Protein AF-A0A6I6ABL3-F1 (afdb_monomer_lite)

Organism: NCBI:txid2608982

Radius of gyration: 15.54 Å; chains: 1; bounding box: 43×33×30 Å

Structure (mmCIF, N/CA/C/O backbone):
data_AF-A0A6I6ABL3-F1
#
_entry.id   AF-A0A6I6ABL3-F1
#
loop_
_atom_site.group_PDB
_atom_site.id
_atom_site.type_symbol
_atom_site.label_atom_id
_atom_site.label_alt_id
_atom_site.label_comp_id
_atom_site.label_asym_id
_atom_site.label_entity_id
_atom_site.label_seq_id
_atom_site.pdbx_PDB_ins_code
_atom_site.Cartn_x
_atom_site.Cartn_y
_atom_site.Cartn_z
_atom_site.occupancy
_atom_site.B_iso_or_equiv
_atom_site.auth_seq_id
_atom_site.auth_comp_id
_atom_site.auth_asym_id
_atom_site.auth_atom_id
_atom_site.pdbx_PDB_model_num
ATOM 1 N N . MET A 1 1 ?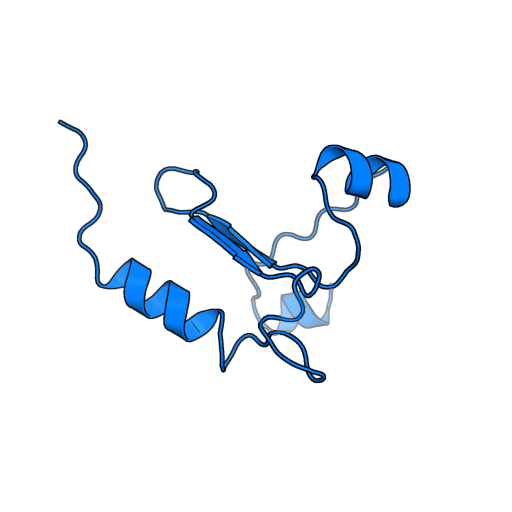 2.011 -20.469 6.115 1.00 64.00 1 MET A N 1
ATOM 2 C CA . MET A 1 1 ? 0.580 -20.603 6.468 1.00 64.00 1 MET A CA 1
ATOM 3 C C . MET A 1 1 ? 0.377 -20.812 7.963 1.00 64.00 1 MET A C 1
ATOM 5 O O . MET A 1 1 ? -0.394 -20.057 8.531 1.00 64.00 1 MET A O 1
ATOM 9 N N . GLU A 1 2 ? 1.103 -21.729 8.618 1.00 79.00 2 GLU A N 1
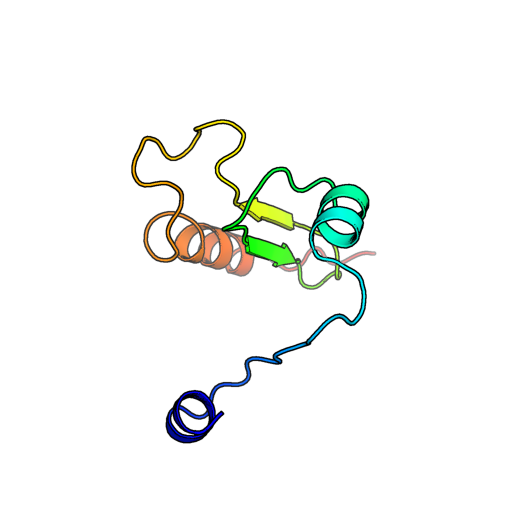ATOM 10 C CA . GLU A 1 2 ? 0.932 -22.025 10.059 1.00 79.00 2 GLU A CA 1
ATOM 11 C C . GLU A 1 2 ? 0.958 -20.793 10.982 1.00 79.00 2 GLU A C 1
ATOM 13 O O . GLU A 1 2 ? 0.112 -20.676 11.864 1.00 79.00 2 GLU A O 1
ATOM 18 N N . PHE A 1 3 ? 1.870 -19.838 10.750 1.00 78.50 3 PHE A N 1
ATOM 19 C CA . PHE A 1 3 ? 1.915 -18.578 11.505 1.00 78.50 3 PHE A CA 1
ATOM 20 C C . PHE A 1 3 ? 0.610 -17.769 11.375 1.00 78.50 3 PHE A C 1
ATOM 22 O O . PHE A 1 3 ? 0.036 -17.356 12.376 1.00 78.50 3 PHE A O 1
ATOM 29 N N . TYR A 1 4 ? 0.091 -17.598 10.156 1.00 74.38 4 TYR A N 1
ATOM 30 C CA . TYR A 1 4 ? -1.148 -16.853 9.902 1.00 74.38 4 TYR A CA 1
ATOM 31 C C . TYR A 1 4 ? -2.372 -17.548 10.496 1.00 74.38 4 TYR A C 1
ATOM 33 O O . TYR A 1 4 ? -3.200 -16.898 11.130 1.00 74.38 4 TYR A O 1
ATOM 41 N N . THR A 1 5 ? -2.446 -18.875 10.361 1.00 78.94 5 THR A N 1
ATOM 42 C CA . THR A 1 5 ? -3.515 -19.686 10.955 1.00 78.94 5 THR A CA 1
ATOM 43 C C . THR A 1 5 ? -3.511 -19.575 12.478 1.00 78.94 5 THR A C 1
ATOM 45 O O . THR A 1 5 ? -4.562 -19.365 13.075 1.00 78.94 5 THR A O 1
ATOM 48 N N . LYS A 1 6 ? -2.334 -19.633 13.117 1.00 87.56 6 LYS A N 1
ATOM 49 C CA . LYS A 1 6 ? -2.193 -19.463 14.572 1.00 87.56 6 LYS A CA 1
ATOM 50 C C . LYS A 1 6 ? -2.699 -18.101 15.061 1.00 87.56 6 LYS A C 1
ATOM 52 O O . LYS A 1 6 ? -3.216 -18.011 16.169 1.00 87.56 6 LYS A O 1
ATOM 57 N N . HIS A 1 7 ? -2.537 -17.057 14.253 1.00 83.06 7 HIS A N 1
ATOM 58 C CA . HIS A 1 7 ? -2.941 -15.692 14.588 1.00 83.06 7 HIS A CA 1
ATOM 59 C C . HIS A 1 7 ? -4.337 -15.310 14.072 1.00 83.06 7 HIS A C 1
ATOM 61 O O . HIS A 1 7 ? -4.702 -14.143 14.160 1.00 83.06 7 HIS A O 1
ATOM 67 N N . ASN A 1 8 ? -5.111 -16.274 13.554 1.00 83.19 8 ASN A N 1
ATOM 68 C CA . ASN A 1 8 ? -6.432 -16.051 12.958 1.00 83.19 8 ASN A CA 1
ATOM 69 C C . ASN A 1 8 ? -6.433 -14.895 11.939 1.00 83.19 8 ASN A C 1
ATOM 71 O O . ASN A 1 8 ? -7.345 -14.072 11.907 1.00 83.19 8 ASN A O 1
ATOM 75 N N . ALA A 1 9 ? -5.357 -14.801 11.155 1.00 81.00 9 ALA A N 1
ATOM 76 C CA . ALA A 1 9 ? -5.155 -13.699 10.232 1.00 81.00 9 ALA A CA 1
ATOM 77 C C . ALA A 1 9 ? -6.106 -13.827 9.035 1.00 81.00 9 ALA A C 1
ATOM 79 O O . ALA A 1 9 ? -6.067 -14.820 8.310 1.00 81.00 9 ALA A O 1
ATOM 80 N N . GLU A 1 10 ? -6.884 -12.781 8.769 1.00 85.38 10 GLU A N 1
ATOM 81 C CA . GLU A 1 10 ? -7.762 -12.671 7.590 1.00 85.38 10 GLU A CA 1
ATOM 82 C C . GLU A 1 10 ? -6.995 -12.225 6.327 1.00 85.38 10 GLU A C 1
ATOM 84 O O . GLU A 1 10 ? -7.563 -11.733 5.354 1.00 85.38 10 GLU A O 1
ATOM 89 N N . ILE A 1 11 ? -5.668 -12.384 6.336 1.00 84.31 11 ILE A N 1
ATOM 90 C CA . ILE A 1 11 ? -4.779 -11.930 5.267 1.00 84.31 11 ILE A CA 1
ATOM 91 C C . ILE A 1 11 ? -4.832 -12.929 4.111 1.00 84.31 11 ILE A C 1
ATOM 93 O O . ILE A 1 11 ? -4.337 -14.057 4.207 1.00 84.31 11 ILE A O 1
ATOM 97 N N . ILE A 1 12 ? -5.373 -12.482 2.982 1.00 86.56 12 ILE A N 1
ATOM 98 C CA . ILE A 1 12 ? -5.362 -13.246 1.737 1.00 86.56 12 ILE A CA 1
ATOM 99 C C . ILE A 1 12 ? -3.979 -13.108 1.097 1.00 86.56 12 ILE A C 1
ATOM 101 O O . ILE A 1 12 ? -3.564 -12.020 0.706 1.00 86.56 12 ILE A O 1
ATOM 105 N N . ASN A 1 13 ? -3.265 -14.227 0.975 1.00 86.75 13 ASN A N 1
ATOM 106 C CA . ASN A 1 13 ? -1.995 -14.288 0.259 1.00 86.75 13 ASN A CA 1
ATOM 107 C C . ASN A 1 13 ? -2.251 -14.783 -1.166 1.00 86.75 13 ASN A C 1
ATOM 109 O O . ASN A 1 13 ? -2.818 -15.859 -1.355 1.00 86.75 13 ASN A O 1
ATOM 113 N N . ILE A 1 14 ? -1.818 -14.010 -2.158 1.00 88.88 14 ILE A N 1
ATOM 114 C CA . ILE A 1 14 ? -1.978 -14.330 -3.579 1.00 88.88 14 ILE A CA 1
ATOM 115 C C . ILE A 1 14 ? -0.586 -14.497 -4.182 1.00 88.88 14 ILE A C 1
ATOM 117 O O . ILE A 1 14 ? 0.277 -13.642 -3.994 1.00 88.88 14 ILE A O 1
ATOM 121 N N . ILE A 1 15 ? -0.367 -15.593 -4.910 1.00 90.81 15 ILE A N 1
ATOM 122 C CA . ILE A 1 15 ? 0.870 -15.831 -5.660 1.00 90.81 15 ILE A CA 1
ATOM 123 C C . ILE A 1 15 ? 0.574 -15.594 -7.138 1.00 90.81 15 ILE A C 1
ATOM 125 O O . ILE A 1 15 ? -0.298 -16.244 -7.713 1.00 90.81 15 ILE A O 1
ATOM 129 N N . SER A 1 16 ? 1.302 -14.662 -7.747 1.00 91.94 16 SER A N 1
ATOM 130 C CA . SER A 1 16 ? 1.237 -14.416 -9.185 1.00 91.94 16 SER A CA 1
ATOM 131 C C . SER A 1 16 ? 2.143 -15.395 -9.931 1.00 91.94 16 SER A C 1
ATOM 133 O O . SER A 1 16 ? 3.271 -15.640 -9.511 1.00 91.94 16 SER A O 1
ATOM 135 N N . SER A 1 17 ? 1.672 -15.925 -11.061 1.00 96.31 17 SER A N 1
ATOM 136 C CA . SER A 1 17 ? 2.518 -16.636 -12.031 1.00 96.31 17 SER A CA 1
ATOM 137 C C . SER A 1 17 ? 3.195 -15.692 -13.031 1.00 96.31 17 SER A C 1
ATOM 139 O O . SER A 1 17 ? 3.968 -16.144 -13.870 1.00 96.31 17 SER A O 1
ATOM 141 N N . THR A 1 18 ? 2.864 -14.398 -12.989 1.00 96.69 18 THR A N 1
ATOM 142 C CA . THR A 1 18 ? 3.540 -13.370 -13.789 1.00 96.69 18 THR A CA 1
ATOM 143 C C . THR A 1 18 ? 4.905 -13.086 -13.155 1.00 96.69 18 THR A C 1
ATOM 145 O O . THR A 1 18 ? 4.936 -12.924 -11.931 1.00 96.69 18 THR A O 1
ATOM 148 N N . PRO A 1 19 ? 6.001 -13.011 -13.936 1.00 96.25 19 PRO A N 1
ATOM 149 C CA . PRO A 1 19 ? 7.301 -12.578 -13.433 1.00 96.25 19 PRO A CA 1
ATOM 150 C C . PRO A 1 19 ? 7.207 -11.255 -12.670 1.00 96.25 19 PRO A C 1
ATOM 152 O O . PRO A 1 19 ? 6.376 -10.400 -12.979 1.00 96.25 19 PRO A O 1
ATOM 155 N N . ASP A 1 20 ? 8.053 -11.096 -11.659 1.00 93.12 20 ASP A N 1
ATOM 156 C CA . ASP A 1 20 ? 8.045 -9.937 -10.768 1.00 93.12 20 ASP A CA 1
ATOM 157 C C . ASP A 1 20 ? 8.225 -8.616 -11.523 1.00 93.12 20 ASP A C 1
ATOM 159 O O . ASP A 1 20 ? 7.407 -7.718 -11.355 1.00 93.12 20 ASP A O 1
ATOM 163 N N . MET A 1 21 ? 9.215 -8.523 -12.411 1.00 94.50 21 MET A N 1
ATOM 164 C CA . MET A 1 21 ? 9.486 -7.312 -13.195 1.00 94.50 21 MET A CA 1
ATOM 165 C C . MET A 1 21 ? 8.307 -6.929 -14.100 1.00 94.50 21 MET A C 1
ATOM 167 O O . MET A 1 21 ? 7.919 -5.763 -14.132 1.00 94.50 21 MET A O 1
ATOM 171 N N . ASP A 1 22 ? 7.677 -7.908 -14.758 1.00 96.44 22 ASP A N 1
ATOM 172 C CA . ASP A 1 22 ? 6.491 -7.681 -15.595 1.00 96.44 22 ASP A CA 1
ATOM 173 C C . ASP A 1 22 ? 5.294 -7.200 -14.758 1.00 96.44 22 ASP A C 1
ATOM 175 O O . ASP A 1 22 ? 4.466 -6.412 -15.217 1.00 96.44 22 ASP A O 1
ATOM 179 N N . LEU A 1 23 ? 5.155 -7.709 -13.529 1.00 93.88 23 LEU A N 1
ATOM 180 C CA . LEU A 1 23 ? 4.118 -7.266 -12.602 1.00 93.88 23 LEU A CA 1
ATOM 181 C C . LEU A 1 23 ? 4.397 -5.844 -12.110 1.00 93.88 23 LEU A C 1
ATOM 183 O O . LEU A 1 23 ? 3.480 -5.028 -12.105 1.00 93.88 23 LEU A O 1
ATOM 187 N N . TYR A 1 24 ? 5.637 -5.557 -11.714 1.00 93.62 24 TYR A N 1
ATOM 188 C CA . TYR A 1 24 ? 6.078 -4.253 -11.226 1.00 93.62 24 TYR A CA 1
ATOM 189 C C . TYR A 1 24 ? 5.870 -3.162 -12.275 1.00 93.62 24 TYR A C 1
ATOM 191 O O . TYR A 1 24 ? 5.287 -2.130 -11.956 1.00 93.62 24 TYR A O 1
ATOM 199 N N . GLU A 1 25 ? 6.219 -3.427 -13.535 1.00 95.00 25 GLU A N 1
ATOM 200 C CA . GLU A 1 25 ? 5.950 -2.514 -14.648 1.00 95.00 25 GLU A CA 1
ATOM 201 C C . GLU A 1 25 ? 4.443 -2.258 -14.823 1.00 95.00 25 GLU A C 1
ATOM 203 O O . GLU A 1 25 ? 4.013 -1.112 -14.938 1.00 95.00 25 GLU A O 1
ATOM 208 N N . LYS A 1 26 ? 3.608 -3.306 -14.765 1.00 94.69 26 LYS A N 1
ATOM 209 C CA . LYS A 1 26 ? 2.146 -3.177 -14.920 1.00 94.69 26 LYS A CA 1
ATOM 210 C C . LYS A 1 26 ? 1.474 -2.348 -13.830 1.00 94.69 26 LYS A C 1
ATOM 212 O O . LYS A 1 26 ? 0.427 -1.760 -14.094 1.00 94.69 26 LYS A O 1
ATOM 217 N N . ILE A 1 27 ? 2.018 -2.352 -12.616 1.00 92.31 27 ILE A N 1
ATOM 218 C CA . ILE A 1 27 ? 1.471 -1.597 -11.479 1.00 92.31 27 ILE A CA 1
ATOM 219 C C . ILE A 1 27 ? 2.247 -0.303 -11.199 1.00 92.31 27 ILE A C 1
ATOM 221 O O . ILE A 1 27 ? 1.996 0.333 -10.174 1.00 92.31 27 ILE A O 1
ATOM 225 N N . ASP A 1 28 ? 3.164 0.074 -12.097 1.00 92.62 28 ASP A N 1
ATOM 226 C CA . ASP A 1 28 ? 4.035 1.247 -11.981 1.00 92.62 28 ASP A CA 1
ATOM 227 C C . ASP A 1 28 ? 4.765 1.305 -10.627 1.00 92.62 28 ASP A C 1
ATOM 229 O O . ASP A 1 28 ? 4.709 2.300 -9.904 1.00 92.62 28 ASP A O 1
ATOM 233 N N . LEU A 1 29 ? 5.382 0.185 -10.238 1.00 92.88 29 LEU A N 1
ATOM 234 C CA . LEU A 1 29 ? 6.144 0.043 -9.000 1.00 92.88 29 LEU A CA 1
ATOM 235 C C . LEU A 1 29 ? 7.631 -0.111 -9.313 1.00 92.88 29 LEU A C 1
ATOM 237 O O . LEU A 1 29 ? 8.044 -1.091 -9.923 1.00 92.88 29 LEU A O 1
ATOM 241 N N . ALA A 1 30 ? 8.461 0.805 -8.829 1.00 89.56 30 ALA A N 1
ATOM 242 C CA . ALA A 1 30 ? 9.900 0.759 -9.053 1.00 89.56 30 ALA A CA 1
ATOM 243 C C . ALA A 1 30 ? 10.599 -0.285 -8.170 1.00 89.56 30 ALA A C 1
ATOM 245 O O . ALA A 1 30 ? 11.558 -0.922 -8.602 1.00 89.56 30 ALA A O 1
ATOM 246 N N . SER A 1 31 ? 10.164 -0.449 -6.915 1.00 88.88 31 SER A N 1
ATOM 247 C CA . SER A 1 31 ? 10.733 -1.449 -6.002 1.00 88.88 31 SER A CA 1
ATOM 248 C C . SER A 1 31 ? 9.841 -1.748 -4.801 1.00 88.88 31 SER A C 1
ATOM 250 O O . SER A 1 31 ? 9.030 -0.928 -4.379 1.00 88.88 31 SER A O 1
ATOM 252 N N . ILE A 1 32 ? 10.036 -2.928 -4.216 1.00 90.75 32 ILE A N 1
ATOM 253 C CA . ILE A 1 32 ? 9.461 -3.306 -2.921 1.00 90.75 32 ILE A CA 1
ATOM 254 C C . ILE A 1 32 ? 10.332 -2.789 -1.755 1.00 90.75 32 ILE A C 1
ATOM 256 O O . ILE A 1 32 ? 11.545 -2.649 -1.923 1.00 90.75 32 ILE A O 1
ATOM 260 N N . PRO A 1 33 ? 9.766 -2.568 -0.551 1.00 92.62 33 PRO A N 1
ATOM 261 C CA . PRO A 1 33 ? 8.365 -2.773 -0.169 1.00 92.62 33 PRO A CA 1
ATOM 262 C C . PRO A 1 33 ? 7.427 -1.670 -0.682 1.00 92.62 33 PRO A C 1
ATOM 264 O O . PRO A 1 33 ? 7.829 -0.519 -0.813 1.00 92.62 33 PRO A O 1
ATOM 267 N N . ALA A 1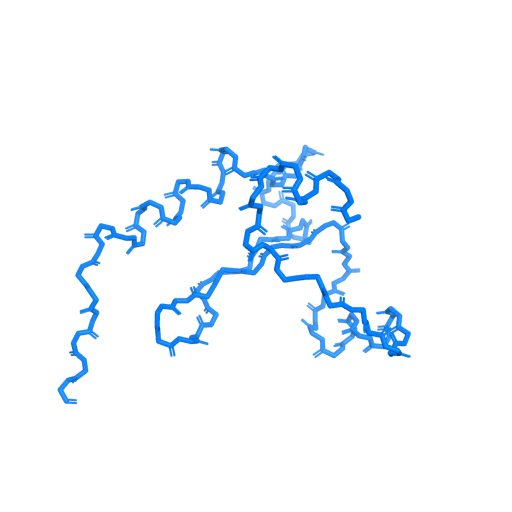 34 ? 6.155 -2.026 -0.892 1.00 94.12 34 ALA A N 1
ATOM 268 C CA . ALA A 1 34 ? 5.066 -1.083 -1.133 1.00 94.12 34 ALA A CA 1
ATOM 269 C C . ALA A 1 34 ? 3.769 -1.556 -0.461 1.00 94.12 34 ALA A C 1
ATOM 271 O O . ALA A 1 34 ? 3.509 -2.757 -0.379 1.00 94.12 34 ALA A O 1
ATOM 272 N N . ALA A 1 35 ? 2.957 -0.612 0.009 1.00 95.50 35 ALA A N 1
ATOM 273 C CA . ALA A 1 35 ? 1.643 -0.866 0.588 1.00 95.50 35 ALA A CA 1
ATOM 274 C C . ALA A 1 35 ? 0.584 0.004 -0.096 1.00 95.50 35 ALA A C 1
ATOM 276 O O . ALA A 1 35 ? 0.745 1.215 -0.236 1.00 95.50 35 ALA A O 1
ATOM 277 N N . TYR A 1 36 ? -0.515 -0.619 -0.509 1.00 95.44 36 TYR A N 1
ATOM 278 C CA . TYR A 1 36 ? -1.620 0.042 -1.195 1.00 95.44 36 TYR A CA 1
ATOM 279 C C . TYR A 1 36 ? -2.837 0.042 -0.271 1.00 95.44 36 TYR A C 1
ATOM 281 O O . TYR A 1 36 ? -3.276 -1.019 0.169 1.00 95.44 36 TYR A O 1
ATOM 289 N N . VAL A 1 37 ? -3.373 1.223 0.028 1.00 95.75 37 VAL A N 1
ATOM 290 C CA . VAL A 1 37 ? -4.574 1.402 0.850 1.00 95.75 37 VAL A CA 1
ATOM 291 C C . VAL A 1 37 ? -5.729 1.789 -0.059 1.00 95.75 37 VAL A C 1
ATOM 293 O O . VAL A 1 37 ? -5.678 2.818 -0.736 1.00 95.75 37 VAL A O 1
ATOM 296 N N . TYR A 1 38 ? -6.770 0.960 -0.064 1.00 94.00 38 TYR A N 1
ATOM 297 C CA . TYR A 1 38 ? -7.991 1.183 -0.831 1.00 94.00 38 TYR A CA 1
ATOM 298 C C . TYR A 1 38 ? -9.121 1.651 0.086 1.00 94.00 38 TYR A C 1
ATOM 300 O O . TYR A 1 38 ? -9.256 1.171 1.213 1.00 94.00 38 TYR A O 1
ATOM 308 N N . GLY A 1 39 ? -9.922 2.593 -0.406 1.00 91.56 39 GLY A N 1
ATOM 309 C CA . GLY A 1 39 ? -11.126 3.069 0.262 1.00 91.56 39 GLY A CA 1
ATOM 310 C C . GLY A 1 39 ? -12.276 2.057 0.205 1.00 91.56 39 GLY A C 1
ATOM 311 O O . GLY A 1 39 ? -12.237 1.113 -0.590 1.00 91.56 39 GLY A O 1
ATOM 312 N N . PRO A 1 40 ? -13.346 2.264 0.995 1.00 87.19 40 PRO A N 1
ATOM 313 C CA . PRO A 1 40 ? -14.549 1.429 0.940 1.00 87.19 40 PRO A CA 1
ATOM 314 C C . PRO A 1 40 ? -15.265 1.496 -0.420 1.00 87.19 40 PRO A C 1
ATOM 316 O O . PRO A 1 40 ? -16.055 0.614 -0.742 1.00 87.19 40 PRO A O 1
ATOM 319 N N . ASP A 1 41 ? -14.975 2.511 -1.240 1.00 88.56 41 ASP A N 1
ATOM 320 C CA . ASP A 1 41 ? -15.466 2.629 -2.614 1.00 88.56 41 ASP A CA 1
ATOM 321 C C . ASP A 1 41 ? -14.649 1.811 -3.635 1.00 88.56 41 ASP A C 1
ATOM 323 O O . ASP A 1 41 ? -14.923 1.869 -4.835 1.00 88.56 41 ASP A O 1
ATOM 327 N N . GLY A 1 42 ? -13.644 1.063 -3.165 1.00 89.94 42 GLY A N 1
ATOM 328 C CA . GLY A 1 42 ? -12.754 0.240 -3.978 1.00 89.94 42 GLY A CA 1
ATOM 329 C C . GLY A 1 42 ? -11.671 1.023 -4.721 1.00 89.94 42 GLY A C 1
ATOM 330 O O . GLY A 1 42 ? -10.919 0.423 -5.488 1.00 89.94 42 GLY A O 1
ATOM 331 N N . LYS A 1 43 ? -11.559 2.344 -4.526 1.00 94.25 43 LYS A N 1
ATOM 332 C CA . LYS A 1 43 ? -10.519 3.152 -5.174 1.00 94.25 43 LYS A CA 1
ATOM 333 C C . LYS A 1 43 ? -9.241 3.181 -4.353 1.00 94.25 43 LYS A C 1
ATOM 335 O O . LYS A 1 43 ? -9.266 3.112 -3.127 1.00 94.25 43 LYS A O 1
ATOM 340 N N . LEU A 1 44 ? -8.109 3.319 -5.041 1.00 94.81 44 LEU A N 1
ATOM 341 C CA . LEU A 1 44 ? -6.818 3.522 -4.394 1.00 94.81 44 LEU A CA 1
ATOM 342 C C . LEU A 1 44 ? -6.820 4.884 -3.689 1.00 94.81 44 LEU A C 1
ATOM 344 O O . LEU A 1 44 ? -6.832 5.922 -4.347 1.00 94.81 44 LEU A O 1
ATOM 348 N N . ALA A 1 45 ? -6.808 4.867 -2.360 1.00 95.88 45 ALA A N 1
ATOM 349 C CA . ALA A 1 45 ? -6.769 6.072 -1.542 1.00 95.88 45 ALA A CA 1
ATOM 350 C C . ALA A 1 45 ? -5.328 6.577 -1.394 1.00 95.88 45 ALA A C 1
ATOM 352 O O . ALA A 1 45 ? -5.061 7.773 -1.526 1.00 95.88 45 ALA A O 1
ATOM 353 N N . LYS A 1 46 ? -4.378 5.657 -1.167 1.00 95.25 46 LYS A N 1
ATOM 354 C CA . LYS A 1 46 ? -2.951 5.983 -1.073 1.00 95.25 46 LYS A CA 1
ATOM 355 C C . LYS A 1 46 ? -2.052 4.787 -1.373 1.00 95.25 46 LYS A C 1
ATOM 357 O O . LYS A 1 46 ? -2.343 3.662 -0.973 1.00 95.25 46 LYS A O 1
ATOM 362 N N . ARG A 1 47 ? -0.918 5.060 -2.021 1.00 95.12 47 ARG A N 1
ATOM 363 C CA . ARG A 1 47 ? 0.229 4.153 -2.140 1.00 95.12 47 ARG A CA 1
ATOM 364 C C . ARG A 1 47 ? 1.348 4.646 -1.225 1.00 95.12 47 ARG A C 1
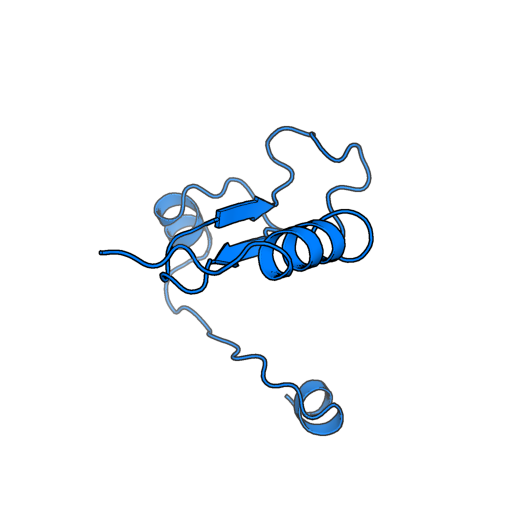ATOM 366 O O . ARG A 1 47 ? 1.672 5.831 -1.228 1.00 95.12 47 ARG A O 1
ATOM 373 N N . PHE A 1 48 ? 1.902 3.741 -0.430 1.00 95.69 48 PHE A N 1
ATOM 374 C CA . PHE A 1 48 ? 3.107 3.945 0.362 1.00 95.69 48 PHE A CA 1
ATOM 375 C C . PHE A 1 48 ? 4.231 3.153 -0.299 1.00 95.69 48 PHE A C 1
ATOM 377 O O . PHE A 1 48 ? 4.171 1.927 -0.360 1.00 95.69 48 PHE A O 1
ATOM 384 N N . ASP A 1 49 ? 5.232 3.858 -0.806 1.00 93.44 49 ASP A N 1
ATOM 385 C CA . ASP A 1 49 ? 6.448 3.312 -1.402 1.00 93.44 49 ASP A CA 1
ATOM 386 C C . ASP A 1 49 ? 7.634 4.212 -1.014 1.00 93.44 49 ASP A C 1
ATOM 388 O O . ASP A 1 49 ? 7.453 5.254 -0.385 1.00 93.44 49 ASP A O 1
ATOM 392 N N . ASN A 1 50 ? 8.860 3.810 -1.340 1.00 87.00 50 ASN A N 1
ATOM 393 C CA . ASN A 1 50 ? 10.055 4.601 -1.025 1.00 87.00 50 ASN A CA 1
ATOM 394 C C . ASN A 1 50 ? 10.671 5.271 -2.262 1.00 87.00 50 ASN A C 1
ATOM 396 O O . ASN A 1 50 ? 11.828 5.687 -2.218 1.00 87.00 50 ASN A O 1
ATOM 400 N N . GLU A 1 51 ? 9.918 5.408 -3.357 1.00 86.25 51 GLU A N 1
ATOM 401 C CA . GLU A 1 51 ? 10.439 5.925 -4.631 1.00 86.25 51 GLU A CA 1
ATOM 402 C C . GLU A 1 51 ? 10.853 7.391 -4.518 1.00 86.25 51 GLU A C 1
ATOM 404 O O . GLU A 1 51 ? 11.910 7.800 -4.995 1.00 86.25 51 GLU A O 1
ATOM 409 N N . LYS A 1 52 ? 10.033 8.181 -3.822 1.00 83.19 52 LYS A N 1
ATOM 410 C CA . LYS A 1 52 ? 10.227 9.627 -3.659 1.00 83.19 52 LYS A CA 1
ATOM 411 C C . LYS A 1 52 ? 11.049 10.007 -2.424 1.00 83.19 52 LYS A C 1
ATOM 413 O O . LYS A 1 52 ? 11.176 11.188 -2.121 1.00 83.19 52 LYS A O 1
ATOM 418 N N . GLN A 1 53 ? 11.597 9.025 -1.697 1.00 82.31 53 GLN A N 1
ATOM 419 C CA . GLN A 1 53 ? 12.337 9.213 -0.435 1.00 82.31 53 GLN A CA 1
ATOM 420 C C . GLN A 1 53 ? 11.582 10.023 0.644 1.00 82.31 53 GLN A C 1
ATOM 422 O O . GLN A 1 53 ? 12.192 10.560 1.568 1.00 82.31 53 GLN A O 1
ATOM 427 N N . GLU A 1 54 ? 10.248 10.072 0.573 1.00 87.56 54 GLU A N 1
ATOM 428 C CA . GLU A 1 54 ? 9.382 10.861 1.468 1.00 87.56 54 GLU A CA 1
ATOM 429 C C . GLU A 1 54 ? 9.433 10.390 2.933 1.00 87.56 54 GLU A C 1
ATOM 431 O O . GLU A 1 54 ? 9.096 11.141 3.845 1.00 87.56 54 GLU A O 1
ATOM 436 N N . TYR A 1 55 ? 9.907 9.164 3.163 1.00 89.12 55 TYR A N 1
ATOM 437 C CA . TYR A 1 55 ? 9.981 8.519 4.477 1.00 89.12 55 TYR A CA 1
ATOM 438 C C . TYR A 1 55 ? 11.417 8.412 5.023 1.00 89.12 55 TYR A C 1
ATOM 440 O O . TYR A 1 55 ? 11.683 7.704 5.995 1.00 89.12 55 TYR A O 1
ATOM 448 N N . GLY A 1 56 ? 12.368 9.116 4.401 1.00 87.75 56 GLY A N 1
ATOM 449 C CA . GLY A 1 56 ? 13.773 9.095 4.797 1.00 87.75 56 GLY A CA 1
ATOM 450 C C . GLY A 1 56 ? 14.438 7.727 4.616 1.00 87.75 56 GLY A C 1
ATOM 451 O O . GLY A 1 56 ? 13.952 6.855 3.900 1.00 87.75 56 GLY A O 1
ATOM 452 N N . LYS A 1 57 ? 15.593 7.538 5.267 1.00 85.81 57 LYS A N 1
ATOM 453 C CA . LYS A 1 57 ? 16.419 6.326 5.105 1.00 85.81 57 LYS A CA 1
ATOM 454 C C . LYS A 1 57 ? 15.765 5.049 5.633 1.00 85.81 57 LYS A C 1
ATOM 456 O O . LYS A 1 57 ? 16.110 3.971 5.168 1.00 85.81 57 LYS A O 1
ATOM 461 N N . GLU A 1 58 ? 14.884 5.173 6.622 1.00 88.06 58 GLU A N 1
ATOM 462 C CA . GLU A 1 58 ? 14.194 4.026 7.226 1.00 88.06 58 GLU A CA 1
ATOM 463 C C . GLU A 1 58 ? 13.025 3.534 6.364 1.00 88.06 58 GLU A C 1
ATOM 465 O O . GLU A 1 58 ? 12.586 2.398 6.527 1.00 88.06 58 GLU A O 1
ATOM 470 N N . GLY A 1 59 ? 12.548 4.364 5.432 1.00 92.06 59 GLY A N 1
ATOM 471 C CA . GLY A 1 59 ? 11.359 4.083 4.644 1.00 92.06 59 GLY A CA 1
ATOM 472 C C . GLY A 1 59 ? 10.064 4.179 5.457 1.00 92.06 59 GLY A C 1
ATOM 473 O O . GLY A 1 59 ? 10.056 4.502 6.650 1.00 92.06 59 GLY A O 1
ATOM 474 N N . PHE A 1 60 ? 8.932 3.937 4.795 1.00 95.00 60 PHE A N 1
ATOM 475 C CA . PHE A 1 60 ? 7.642 3.927 5.480 1.00 95.00 60 PHE A CA 1
ATOM 476 C C . PHE A 1 60 ? 7.514 2.727 6.433 1.00 95.00 60 PHE A C 1
ATOM 478 O O . PHE A 1 60 ? 8.138 1.680 6.270 1.00 95.00 60 PHE A O 1
ATOM 485 N N . THR A 1 61 ? 6.630 2.865 7.416 1.00 95.31 61 THR A N 1
ATOM 486 C CA . THR A 1 61 ? 6.301 1.830 8.404 1.00 95.31 61 THR A CA 1
ATOM 487 C C . THR A 1 61 ? 4.815 1.882 8.726 1.00 95.31 61 THR A C 1
ATOM 489 O O . THR A 1 61 ? 4.178 2.930 8.567 1.00 95.31 61 THR A O 1
ATOM 492 N N . TYR A 1 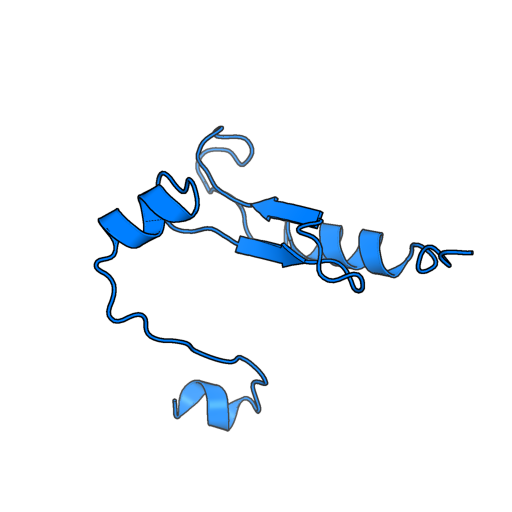62 ? 4.265 0.766 9.209 1.00 94.25 62 TYR A N 1
ATOM 493 C CA . TYR A 1 62 ? 2.856 0.696 9.587 1.00 94.25 62 TYR A CA 1
ATOM 494 C C . TYR A 1 62 ? 2.517 1.679 10.711 1.00 94.25 62 TYR A C 1
ATOM 496 O O . TYR A 1 62 ? 1.641 2.519 10.522 1.00 94.25 62 TYR A O 1
ATOM 504 N N . ASP A 1 63 ? 3.267 1.648 11.814 1.00 96.62 63 ASP A N 1
ATOM 505 C CA . ASP A 1 63 ? 2.971 2.444 13.012 1.00 96.62 63 ASP A CA 1
ATOM 506 C C . ASP A 1 63 ? 3.055 3.955 12.777 1.00 96.62 63 ASP A C 1
ATOM 508 O O . ASP A 1 63 ? 2.234 4.713 13.287 1.00 96.62 63 ASP A O 1
ATOM 512 N N . LYS A 1 64 ? 4.054 4.410 12.009 1.00 96.06 64 LYS A N 1
ATOM 513 C CA . LYS A 1 64 ? 4.296 5.848 11.818 1.00 96.06 64 LYS A CA 1
ATOM 514 C C . LYS A 1 64 ? 3.462 6.446 10.684 1.00 96.06 64 LYS A C 1
ATOM 516 O O . LYS A 1 64 ? 3.215 7.648 10.704 1.00 96.06 64 LYS A O 1
ATOM 521 N N . HIS A 1 65 ? 3.073 5.649 9.685 1.00 95.94 65 HIS A N 1
ATOM 522 C CA . HIS A 1 65 ? 2.568 6.192 8.418 1.00 95.94 65 HIS A CA 1
ATOM 523 C C . HIS A 1 65 ? 1.244 5.578 7.959 1.00 95.94 65 HIS A C 1
ATOM 525 O O . HIS A 1 65 ? 0.342 6.320 7.574 1.00 95.94 65 HIS A O 1
ATOM 531 N N . ILE A 1 66 ? 1.110 4.248 7.985 1.00 96.38 66 ILE A N 1
ATOM 532 C CA . ILE A 1 66 ? -0.059 3.573 7.398 1.00 96.38 66 ILE A CA 1
ATOM 533 C C . ILE A 1 66 ? -1.236 3.562 8.373 1.00 96.38 66 ILE A C 1
ATOM 535 O O . ILE A 1 66 ? -2.327 3.985 8.001 1.00 96.38 66 ILE A O 1
ATOM 539 N N . ILE A 1 67 ? -1.024 3.114 9.615 1.00 96.19 67 ILE A N 1
ATOM 540 C CA . ILE A 1 67 ? -2.084 3.034 10.631 1.00 96.19 67 ILE A CA 1
ATOM 541 C C . ILE A 1 67 ? -2.685 4.423 10.900 1.00 96.19 67 ILE A C 1
ATOM 543 O O . ILE A 1 67 ? -3.901 4.549 10.765 1.00 96.19 67 ILE A O 1
ATOM 547 N N . PRO A 1 68 ? -1.890 5.492 11.136 1.00 96.94 68 PRO A N 1
ATOM 548 C CA . PRO A 1 68 ? -2.455 6.828 11.323 1.00 96.94 68 PRO A CA 1
ATOM 549 C C . PRO A 1 68 ? -3.274 7.317 10.121 1.00 96.94 68 PRO A C 1
ATOM 551 O O . PRO A 1 68 ? -4.294 7.973 10.298 1.00 96.94 68 PRO A O 1
ATOM 554 N N . TYR A 1 69 ? -2.858 6.987 8.893 1.00 96.06 69 TYR A N 1
ATOM 555 C CA . TYR A 1 69 ? -3.606 7.350 7.688 1.00 96.06 69 TYR A CA 1
ATOM 556 C C . TYR A 1 69 ? -4.958 6.630 7.608 1.00 96.06 69 TYR A C 1
ATOM 558 O O . TYR A 1 69 ? -5.964 7.256 7.284 1.00 96.06 69 TYR A O 1
ATOM 566 N N . ILE A 1 70 ? -4.991 5.332 7.924 1.00 94.69 70 ILE A N 1
ATOM 567 C CA . ILE A 1 70 ? -6.233 4.550 7.952 1.00 94.69 70 ILE A CA 1
ATOM 568 C C . ILE A 1 70 ? -7.163 5.067 9.055 1.00 94.69 70 ILE A C 1
ATOM 570 O O . ILE A 1 70 ? -8.348 5.258 8.796 1.00 94.69 70 ILE A O 1
ATOM 574 N N . ASP A 1 71 ? -6.640 5.356 10.248 1.00 95.12 71 ASP A N 1
ATOM 575 C CA . ASP A 1 71 ? -7.432 5.898 11.357 1.00 95.12 71 ASP A CA 1
ATOM 576 C C . ASP A 1 71 ? -8.082 7.237 10.991 1.00 95.12 71 ASP A C 1
ATOM 578 O O . ASP A 1 71 ? -9.258 7.458 11.277 1.00 95.12 71 ASP A O 1
ATOM 582 N N . GLU A 1 72 ? -7.344 8.130 10.327 1.00 93.75 72 GLU A N 1
ATOM 583 C CA . GLU A 1 72 ? -7.898 9.384 9.808 1.00 93.75 72 GLU A CA 1
ATOM 584 C C . GLU A 1 72 ? -8.954 9.145 8.720 1.00 93.75 72 GLU A C 1
ATOM 586 O O . GLU A 1 72 ? -9.970 9.838 8.693 1.00 93.75 72 GLU A O 1
ATOM 591 N N . MET A 1 73 ? -8.762 8.144 7.857 1.00 91.75 73 MET A N 1
ATOM 592 C CA . MET A 1 73 ? -9.731 7.788 6.817 1.00 91.75 73 MET A CA 1
ATOM 593 C C . MET A 1 73 ? -11.038 7.242 7.410 1.00 91.75 73 MET A C 1
ATOM 595 O O . MET A 1 73 ? -12.115 7.576 6.929 1.00 91.75 73 MET A O 1
ATOM 599 N N . LEU A 1 74 ? -10.965 6.441 8.477 1.00 89.12 74 LEU A N 1
ATOM 600 C CA . LEU A 1 74 ? -12.132 5.845 9.141 1.00 89.12 74 LEU A CA 1
ATOM 601 C C . LEU A 1 74 ? -12.945 6.849 9.970 1.00 89.12 74 LEU A C 1
ATOM 603 O O . LEU A 1 74 ? -14.125 6.617 10.229 1.00 89.12 74 LEU A O 1
ATOM 607 N N . LYS A 1 75 ? -12.336 7.962 10.393 1.00 89.44 75 LYS A N 1
ATOM 608 C CA . LYS A 1 75 ? -13.043 9.063 11.069 1.00 89.44 75 LYS A CA 1
ATOM 609 C C . LYS A 1 75 ? -13.890 9.895 10.108 1.00 89.44 75 LYS A C 1
ATOM 611 O O . LYS A 1 75 ? -14.783 10.612 10.559 1.00 89.44 75 LYS A O 1
ATOM 616 N N . GLN A 1 76 ? -13.604 9.839 8.809 1.00 76.38 76 GLN A N 1
ATOM 617 C CA . GLN A 1 76 ? -14.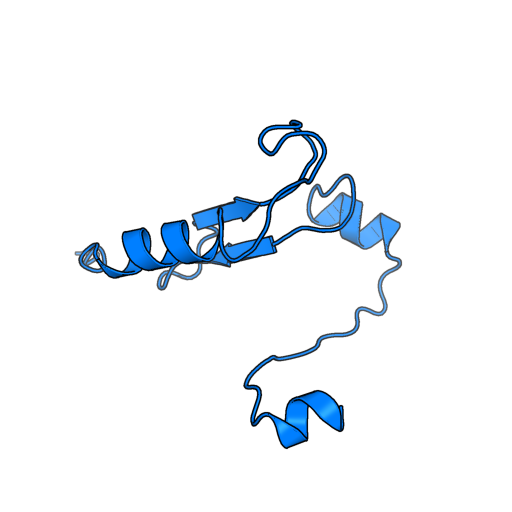380 10.560 7.810 1.00 76.38 76 GLN A CA 1
ATOM 618 C C . GLN A 1 76 ? -15.696 9.808 7.565 1.00 76.38 76 GLN A C 1
ATOM 620 O O . GLN A 1 76 ? -15.679 8.586 7.398 1.00 76.38 76 GLN A O 1
ATOM 625 N N . PRO A 1 77 ? -16.854 10.494 7.561 1.00 63.84 77 PRO A N 1
ATOM 626 C CA . PRO A 1 77 ? -18.098 9.855 7.159 1.00 63.84 77 PRO A CA 1
ATOM 627 C C . PRO A 1 77 ? -17.923 9.321 5.737 1.00 63.84 77 PRO A C 1
ATOM 629 O O . PRO A 1 77 ? -17.416 10.037 4.873 1.00 63.84 77 PRO A O 1
ATOM 632 N N . ALA A 1 78 ? -18.317 8.066 5.499 1.00 60.56 78 ALA A N 1
ATOM 633 C CA . ALA A 1 78 ? -18.313 7.500 4.156 1.00 60.56 78 ALA A CA 1
ATOM 634 C C . ALA A 1 78 ? -19.061 8.469 3.233 1.00 60.56 78 ALA A C 1
ATOM 636 O O . ALA A 1 78 ? -20.236 8.753 3.485 1.00 60.56 78 ALA A O 1
ATOM 637 N N . GLU A 1 79 ? -18.378 9.013 2.219 1.00 56.97 79 GLU A N 1
ATOM 638 C CA . GLU A 1 79 ? -19.017 9.898 1.249 1.00 56.97 79 GLU A CA 1
ATOM 639 C C . GLU A 1 79 ? -20.213 9.149 0.663 1.00 56.97 79 GLU A C 1
ATOM 641 O O . GLU A 1 79 ? -20.084 8.164 -0.070 1.00 56.97 79 GLU A O 1
ATOM 646 N N . SER A 1 80 ? -21.398 9.587 1.078 1.00 47.38 80 SER A N 1
ATOM 647 C CA . SER A 1 80 ? -22.667 9.090 0.584 1.00 47.38 80 SER A CA 1
ATOM 648 C C . SER A 1 80 ? -22.768 9.606 -0.840 1.00 47.38 80 SER A C 1
ATOM 650 O O . SER A 1 80 ? -22.955 10.802 -1.047 1.00 47.38 80 SER A O 1
ATOM 652 N N . LYS A 1 81 ? -22.554 8.734 -1.825 1.00 52.16 81 LYS A N 1
ATOM 653 C CA . LYS A 1 81 ? -22.867 9.079 -3.211 1.00 52.16 81 LYS A CA 1
ATOM 654 C C . LYS A 1 81 ? -24.389 9.163 -3.319 1.00 52.16 81 LYS A C 1
ATOM 656 O O . LYS A 1 81 ? -25.054 8.140 -3.157 1.00 52.16 81 LYS A O 1
ATOM 661 N N . GLU A 1 82 ? -24.896 10.381 -3.506 1.00 37.28 82 GLU A N 1
ATOM 662 C CA . GLU A 1 82 ? -26.235 10.643 -4.055 1.00 37.28 82 GLU A CA 1
ATOM 663 C C . GLU A 1 82 ? -26.381 10.051 -5.465 1.00 37.28 82 GLU A C 1
ATOM 665 O O . GLU A 1 82 ? -25.363 9.994 -6.202 1.00 37.28 82 GLU A O 1
#

pLDDT: mean 87.65, std 11.66, range [37.28, 96.94]

Foldseek 3Di:
DVVCVVVVHPDDDDDDPDDPVVVCVVVVHPDDDKDFDADPVRHTPDIADCPVVPVPPVGDDCVPPVVVVVVVRVPDDDPPDD

Sequence (82 aa):
MEFYTKHNAEIINIISSTPDMDLYEKIDLASIPAAYVYGPDGKLAKRFDNEKQEYGKEGFTYDKHIIPYIDEMLKQPAESKE

Secondary structure (DSSP, 8-state):
-HHHHHTT--------SS-HHHHHHHTT--SS--EEEE-TTSSEEEEE-STT-TTTTT---IIIIIHHHHHHHHHSPP----